Protein AF-A0A8S4RHL0-F1 (afdb_monomer)

Mean predicted aligned error: 10.81 Å

Sequence (118 aa):
MIVVFERGIQESMKAQTVVEVDYSELVGEAEMHKNNILKFLNETRVLQHYKLLFKNLLNKLLGSTRRIVSGVNTSIAAVPWQVSLREKTYPICGGSVITALWLLTAAHCLLRYEISYL

Foldseek 3Di:
DKDWADDDDDDDDDFDDFDDQDCPVVVVVCVVVVVPSVVVCPDPVNVVVVVVSVVVQVVSCVVPPDPDHRDGDDDCVRVVQWDFDDDPNHGQFIWGDPDPGTIIDDPCSPDPPPPPPD

Radius of gyration: 18.43 Å; Cα contacts (8 Å, |Δi|>4): 94; chains: 1; bounding box: 38×44×46 Å

InterPro domains:
  IPR001254 Serine proteases, trypsin domain [PF00089] (68-112)
  IPR009003 Peptidase S1, PA clan [SSF50494] (63-113)
  IPR018114 Serine proteases, trypsin family, histidine active site [PS00134] (104-109)

Nearest PDB structures (foldseek):
  2pka-assembly3_X  TM=8.246E-01  e=1.096E-01  Sus scrofa
  5xmg-assembly1_A  TM=2.412E-01  e=5.771E+00  Pseudomonas aeruginosa

Structure (mmCIF, N/CA/C/O backbone):
data_AF-A0A8S4RHL0-F1
#
_entry.id   AF-A0A8S4RHL0-F1
#
loop_
_atom_site.group_PDB
_atom_site.id
_atom_site.t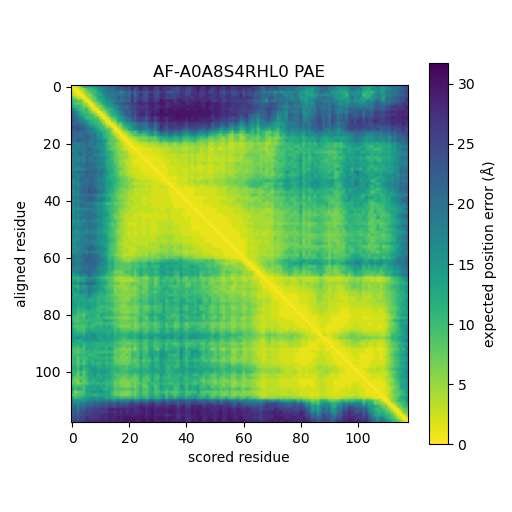ype_symbol
_atom_site.label_atom_id
_atom_site.label_alt_id
_atom_site.label_comp_id
_atom_site.label_asym_id
_atom_site.label_entity_id
_atom_site.label_seq_id
_atom_site.pdbx_PDB_ins_code
_atom_site.Cartn_x
_atom_site.Cartn_y
_atom_site.Cartn_z
_atom_site.occupancy
_atom_site.B_iso_or_equiv
_atom_site.auth_seq_id
_atom_site.auth_comp_id
_atom_site.auth_asym_id
_atom_site.auth_atom_id
_atom_site.pdbx_PDB_model_num
ATOM 1 N N . MET A 1 1 ? -10.859 12.086 -1.974 1.00 30.14 1 MET A N 1
ATOM 2 C CA . MET A 1 1 ? -11.005 12.633 -3.341 1.00 30.14 1 MET A CA 1
ATOM 3 C C . MET A 1 1 ? -10.223 11.739 -4.299 1.00 30.14 1 MET A C 1
ATOM 5 O O . MET A 1 1 ? -9.156 11.265 -3.919 1.00 30.14 1 MET A O 1
ATOM 9 N N . ILE A 1 2 ? -10.794 11.438 -5.463 1.00 34.25 2 ILE A N 1
ATOM 10 C CA . ILE A 1 2 ? -10.308 10.493 -6.484 1.00 34.25 2 ILE A CA 1
ATOM 11 C C . ILE A 1 2 ? -10.024 11.299 -7.758 1.00 34.25 2 ILE A C 1
ATOM 13 O O . ILE A 1 2 ? -10.793 12.209 -8.058 1.00 34.25 2 ILE A O 1
ATOM 17 N N . VAL A 1 3 ? -8.957 10.986 -8.497 1.00 43.22 3 VAL A N 1
ATOM 18 C CA . VAL A 1 3 ? -8.578 11.695 -9.739 1.00 43.22 3 VAL A CA 1
ATOM 19 C C . VAL A 1 3 ? -8.138 10.692 -10.811 1.00 43.22 3 VAL A C 1
ATOM 21 O O . VAL A 1 3 ? -7.727 9.579 -10.474 1.00 43.22 3 VAL A O 1
ATOM 24 N N . VAL A 1 4 ? -8.241 11.083 -12.086 1.00 37.81 4 VAL A N 1
ATOM 25 C CA . VAL A 1 4 ? -8.173 10.194 -13.250 1.00 37.81 4 VAL A CA 1
ATOM 26 C C . VAL A 1 4 ? -7.256 10.719 -14.377 1.00 37.81 4 VAL A C 1
ATOM 28 O O . VAL A 1 4 ? -7.272 11.915 -14.643 1.00 37.81 4 VAL A O 1
ATOM 31 N N . PHE A 1 5 ? -6.483 9.832 -15.038 1.00 41.34 5 PHE A N 1
ATOM 32 C CA . PHE A 1 5 ? -5.495 10.131 -16.104 1.00 41.34 5 PHE A CA 1
ATOM 33 C C . PHE A 1 5 ? -5.523 9.142 -17.293 1.00 41.34 5 PHE A C 1
ATOM 35 O O . PHE A 1 5 ? -6.072 8.049 -17.166 1.00 41.34 5 PHE A O 1
ATOM 42 N N . GLU A 1 6 ? -4.847 9.501 -18.400 1.00 33.81 6 GLU A N 1
ATOM 43 C CA . GLU A 1 6 ? -4.622 8.704 -19.631 1.00 33.81 6 GLU A CA 1
ATOM 44 C C . GLU A 1 6 ? -3.208 8.037 -19.693 1.00 33.81 6 GLU A C 1
ATOM 46 O O . GLU A 1 6 ? -2.320 8.368 -18.911 1.00 33.81 6 GLU A O 1
ATOM 51 N N . ARG A 1 7 ? -3.012 7.031 -20.573 1.00 38.75 7 ARG A N 1
ATOM 52 C CA . ARG A 1 7 ? -2.100 5.853 -20.429 1.00 38.75 7 ARG A CA 1
ATOM 53 C C . ARG A 1 7 ? -0.583 6.019 -20.719 1.00 38.75 7 ARG A C 1
ATOM 55 O O . ARG A 1 7 ? -0.189 6.761 -21.609 1.00 38.75 7 ARG A O 1
ATOM 62 N N . GLY A 1 8 ? 0.232 5.129 -20.114 1.00 34.34 8 GLY A N 1
ATOM 63 C CA . GLY A 1 8 ? 1.598 4.718 -20.532 1.00 34.34 8 GLY A CA 1
ATOM 64 C C . GLY A 1 8 ? 2.054 3.399 -19.848 1.00 34.34 8 GLY A C 1
ATOM 65 O O . GLY A 1 8 ? 1.715 3.188 -18.686 1.00 34.34 8 GLY A O 1
ATOM 66 N N . ILE A 1 9 ? 2.764 2.487 -20.544 1.00 42.69 9 ILE A N 1
ATOM 67 C CA . ILE A 1 9 ? 3.042 1.078 -20.124 1.00 42.69 9 ILE A CA 1
ATOM 68 C C . ILE A 1 9 ? 4.556 0.756 -20.096 1.00 42.69 9 ILE A C 1
ATOM 70 O O . ILE A 1 9 ? 5.212 1.051 -21.089 1.00 42.69 9 ILE A O 1
ATOM 74 N N . GLN A 1 10 ? 5.075 0.063 -19.049 1.00 39.06 10 GLN A N 1
ATOM 75 C CA . GLN A 1 10 ? 6.157 -0.965 -19.146 1.00 39.06 10 GLN A CA 1
ATOM 76 C C . GLN A 1 10 ? 6.406 -1.789 -17.840 1.00 39.06 10 GLN A C 1
ATOM 78 O O . GLN A 1 10 ? 6.341 -1.234 -16.742 1.00 39.06 10 GLN A O 1
ATOM 83 N N . GLU A 1 11 ? 6.745 -3.092 -17.966 1.00 46.88 11 GLU A N 1
ATOM 84 C CA . GLU A 1 11 ? 6.955 -4.124 -16.904 1.00 46.88 11 GLU A CA 1
ATOM 85 C C . GLU A 1 11 ? 8.419 -4.629 -16.731 1.00 46.88 11 GLU A C 1
ATOM 87 O O . GLU A 1 11 ? 9.176 -4.624 -17.697 1.00 46.88 11 GLU A O 1
ATOM 92 N N . SER A 1 12 ? 8.768 -5.183 -15.542 1.00 39.91 12 SER A N 1
ATOM 93 C CA . SER A 1 12 ? 9.563 -6.439 -15.358 1.00 39.91 12 SER A CA 1
ATOM 94 C C . SER A 1 12 ? 9.567 -6.935 -13.882 1.00 39.91 12 SER A C 1
ATOM 96 O O . SER A 1 12 ? 9.667 -6.102 -12.979 1.00 39.91 12 SER A O 1
ATOM 98 N N . MET A 1 13 ? 9.526 -8.257 -13.620 1.00 42.44 13 MET A N 1
ATOM 99 C CA . MET A 1 13 ? 9.498 -8.900 -12.277 1.00 42.44 13 MET A CA 1
ATOM 100 C C . MET A 1 13 ? 10.762 -9.727 -11.940 1.00 42.44 13 MET A C 1
ATOM 102 O O . MET A 1 13 ? 11.351 -10.351 -12.819 1.00 42.44 13 MET A O 1
ATOM 106 N N . LYS A 1 14 ? 11.117 -9.828 -10.644 1.00 44.75 14 LYS A N 1
ATOM 107 C CA . LYS A 1 14 ? 12.144 -10.741 -10.079 1.00 44.75 14 LYS A CA 1
ATOM 108 C C . LYS A 1 14 ? 11.626 -11.407 -8.790 1.00 44.75 14 LYS A C 1
ATOM 110 O O . LYS A 1 14 ? 10.901 -10.761 -8.039 1.00 44.75 14 LYS A O 1
ATOM 115 N N . ALA A 1 15 ? 11.977 -12.674 -8.537 1.00 46.50 15 ALA A N 1
ATOM 116 C CA . ALA A 1 15 ? 11.469 -13.499 -7.424 1.00 46.50 15 ALA A CA 1
ATOM 117 C C . ALA A 1 15 ? 11.879 -13.002 -6.015 1.00 46.50 15 ALA A C 1
ATOM 119 O O . ALA A 1 15 ? 13.015 -12.571 -5.821 1.00 46.50 15 ALA A O 1
ATOM 120 N N . GLN A 1 16 ? 10.967 -13.095 -5.032 1.00 58.31 16 GLN A N 1
ATOM 121 C CA . GLN A 1 16 ? 11.165 -12.665 -3.635 1.00 58.31 16 GLN A CA 1
ATOM 122 C C . GLN A 1 16 ? 10.581 -13.664 -2.613 1.00 58.31 16 GLN A C 1
ATOM 124 O O . GLN A 1 16 ? 9.537 -14.263 -2.846 1.00 58.31 16 GLN A O 1
ATOM 129 N N . THR A 1 17 ? 11.254 -13.826 -1.467 1.00 60.38 17 THR A N 1
ATOM 130 C CA . THR A 1 17 ? 10.921 -14.746 -0.353 1.00 60.38 17 THR A CA 1
ATOM 131 C C . THR A 1 17 ? 9.749 -14.264 0.510 1.00 60.38 17 THR A C 1
ATOM 133 O O . THR A 1 17 ? 9.884 -13.250 1.178 1.00 60.38 17 THR A O 1
ATOM 136 N N . VAL A 1 18 ? 8.609 -14.950 0.546 1.00 65.12 18 VAL A N 1
ATOM 137 C CA . VAL A 1 18 ? 7.398 -14.510 1.279 1.00 65.12 18 VAL A CA 1
ATOM 138 C C . VAL A 1 18 ? 7.642 -14.417 2.799 1.00 65.12 18 VAL A C 1
ATOM 140 O O . VAL A 1 18 ? 8.195 -15.332 3.400 1.00 65.12 18 VAL A O 1
ATOM 143 N N . VAL A 1 19 ? 7.242 -13.298 3.418 1.00 72.19 19 VAL A N 1
ATOM 144 C CA . VAL A 1 19 ? 7.245 -13.104 4.881 1.00 72.19 19 VAL A CA 1
ATOM 145 C C . VAL A 1 19 ? 5.797 -13.086 5.343 1.00 72.19 19 VAL A C 1
ATOM 147 O O . VAL A 1 19 ? 5.118 -12.086 5.134 1.00 72.19 19 VAL A O 1
ATOM 150 N N . GLU A 1 20 ? 5.342 -14.181 5.946 1.00 75.44 20 GLU A N 1
ATOM 151 C CA . GLU A 1 20 ? 3.936 -14.366 6.309 1.00 75.44 20 GLU A CA 1
ATOM 152 C C . GLU A 1 20 ? 3.671 -14.074 7.793 1.00 75.44 20 GLU A C 1
ATOM 154 O O . GLU A 1 20 ? 4.474 -14.397 8.688 1.00 75.44 20 GLU A O 1
ATOM 159 N N . VAL A 1 21 ? 2.535 -13.425 8.038 1.00 79.69 21 VAL A N 1
ATOM 160 C CA . VAL A 1 21 ? 1.940 -13.187 9.354 1.00 79.69 21 VAL A CA 1
ATOM 161 C C . VAL A 1 21 ? 0.478 -13.588 9.249 1.00 79.69 21 VAL A C 1
ATOM 163 O O . VAL A 1 21 ? -0.220 -13.126 8.351 1.00 79.69 21 VAL A O 1
ATOM 166 N N . ASP A 1 22 ? 0.038 -14.456 10.154 1.00 83.75 22 ASP A N 1
ATOM 167 C CA . ASP A 1 22 ? -1.339 -14.927 10.183 1.00 83.75 22 ASP A CA 1
ATOM 168 C C . ASP A 1 22 ? -2.237 -13.881 10.858 1.00 83.75 22 ASP A C 1
ATOM 170 O O . ASP A 1 22 ? -2.056 -13.551 12.030 1.00 83.75 22 ASP A O 1
ATOM 174 N N . TYR A 1 23 ? -3.176 -13.335 10.086 1.00 85.69 23 TYR A N 1
ATOM 175 C CA . TYR A 1 23 ? -4.200 -12.395 10.550 1.00 85.69 23 TYR A CA 1
ATOM 176 C C . TYR A 1 23 ? -5.599 -13.030 10.583 1.00 85.69 23 TYR A C 1
ATOM 178 O O . TYR A 1 23 ? -6.571 -12.320 10.836 1.00 85.69 23 TYR A O 1
ATOM 186 N N . SER A 1 24 ? -5.731 -14.330 10.302 1.00 87.44 24 SER A N 1
ATOM 187 C CA . SER A 1 24 ? -7.024 -14.998 10.095 1.00 87.44 24 SER A CA 1
ATOM 188 C C . SER A 1 24 ? -7.978 -14.844 11.283 1.00 87.44 24 SER A C 1
ATOM 190 O O . SER A 1 24 ? -9.148 -14.518 11.084 1.00 87.44 24 SER A O 1
ATOM 192 N N . GLU A 1 25 ? -7.471 -14.979 12.509 1.00 88.50 25 GLU A N 1
ATOM 193 C CA . GLU A 1 25 ? -8.238 -14.785 13.745 1.00 88.50 25 GLU A CA 1
ATOM 194 C C . GLU A 1 25 ? -8.784 -13.351 13.860 1.00 88.50 25 GLU A C 1
ATOM 196 O O . GLU A 1 25 ? -9.990 -13.151 14.004 1.00 88.50 25 GLU A O 1
ATOM 201 N N . LEU A 1 26 ? -7.921 -12.338 13.708 1.00 85.19 26 LEU A N 1
ATOM 202 C CA . LEU A 1 26 ? -8.326 -10.928 13.776 1.00 85.19 26 LEU A CA 1
ATOM 203 C C . LEU A 1 26 ? -9.305 -10.541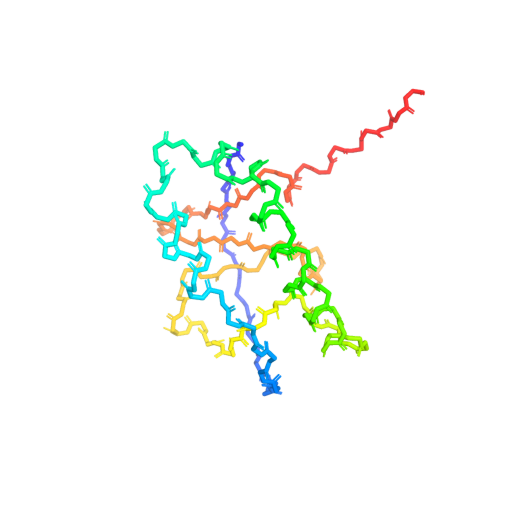 12.668 1.00 85.19 26 LEU A C 1
ATOM 205 O O . LEU A 1 26 ? -10.214 -9.751 12.912 1.00 85.19 26 LEU A O 1
ATOM 209 N N . VAL A 1 27 ? -9.121 -11.071 11.457 1.00 88.19 27 VAL A N 1
ATOM 210 C CA . VAL A 1 27 ? -10.037 -10.835 10.335 1.00 88.19 27 VAL A CA 1
ATOM 211 C C . VAL A 1 27 ? -11.405 -11.441 10.642 1.00 88.19 27 VAL A C 1
ATOM 213 O O . VAL A 1 27 ? -12.414 -10.756 10.488 1.00 88.19 27 VAL A O 1
ATOM 216 N N . GLY A 1 28 ? -11.448 -12.678 11.146 1.00 91.62 28 GLY A N 1
ATOM 217 C CA . GLY A 1 28 ? -12.695 -13.325 11.557 1.00 91.62 28 GLY A CA 1
ATOM 218 C C . GLY A 1 28 ? -13.442 -12.528 12.630 1.00 91.62 28 GLY A C 1
ATOM 219 O O . GLY A 1 28 ? -14.648 -12.309 12.520 1.00 91.62 28 GLY A O 1
ATOM 220 N N . GLU A 1 29 ? -12.729 -12.024 13.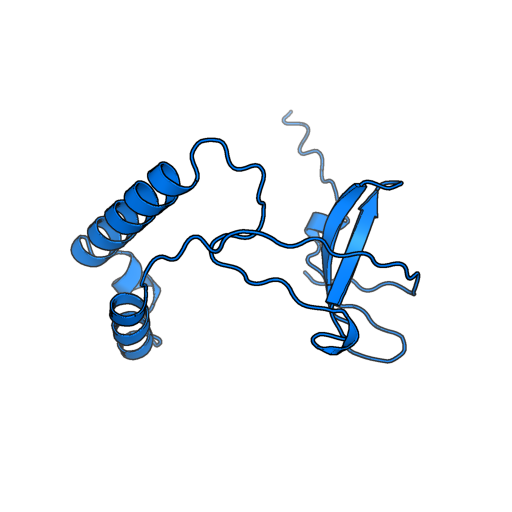636 1.00 91.06 29 GLU A N 1
ATOM 221 C CA . GLU A 1 29 ? -13.322 -11.188 14.682 1.00 91.06 29 GLU A CA 1
ATOM 222 C C . GLU A 1 29 ? -13.780 -9.812 14.183 1.00 91.06 29 GLU A C 1
ATOM 224 O O . GLU A 1 29 ? -14.853 -9.343 14.576 1.00 91.06 29 GLU A O 1
ATOM 229 N N . ALA A 1 30 ? -13.000 -9.169 13.311 1.00 91.31 30 ALA A N 1
ATOM 230 C CA . ALA A 1 30 ? -13.337 -7.872 12.733 1.00 91.31 30 ALA A CA 1
ATOM 231 C C . ALA A 1 30 ? -14.622 -7.947 11.898 1.00 91.31 30 ALA A C 1
ATOM 233 O O . ALA A 1 30 ? -15.471 -7.058 11.994 1.00 91.31 30 ALA A O 1
ATOM 234 N N . GLU A 1 31 ? -14.805 -9.028 11.136 1.00 93.81 31 GLU A N 1
ATOM 235 C CA . GLU A 1 31 ? -16.015 -9.264 10.341 1.00 93.81 31 GLU A CA 1
ATOM 236 C C . GLU A 1 31 ? -17.269 -9.392 11.213 1.00 93.81 31 GLU A C 1
ATOM 238 O O . GLU A 1 31 ? -18.316 -8.820 10.891 1.00 93.81 31 GLU A O 1
ATOM 243 N N . MET A 1 32 ? -17.161 -10.048 12.374 1.00 92.44 32 MET A N 1
ATOM 244 C CA . MET A 1 32 ? -18.256 -10.101 13.353 1.00 92.44 32 MET A CA 1
ATOM 245 C C . MET A 1 32 ? -18.625 -8.713 13.906 1.00 92.44 32 MET A C 1
ATOM 247 O O . MET A 1 32 ? -19.759 -8.505 14.339 1.00 92.44 32 MET A O 1
ATOM 251 N N . HIS A 1 33 ? -17.707 -7.742 13.845 1.00 93.06 33 HIS A N 1
ATOM 252 C CA . HIS A 1 33 ? -17.881 -6.382 14.362 1.00 93.06 33 HIS A CA 1
ATOM 253 C C . HIS A 1 33 ? -17.987 -5.302 13.274 1.00 93.06 33 HIS A C 1
ATOM 255 O O . HIS A 1 33 ? -17.922 -4.111 13.589 1.00 93.06 33 HIS A O 1
ATOM 261 N N . LYS A 1 34 ? -18.219 -5.666 12.006 1.00 92.25 34 LYS A N 1
ATOM 262 C CA . LYS A 1 34 ? -18.219 -4.722 10.868 1.00 92.25 34 LYS A CA 1
ATOM 263 C C . LYS A 1 34 ? -19.157 -3.517 11.021 1.00 92.25 34 LYS A C 1
ATOM 265 O O . LYS A 1 34 ? -18.853 -2.432 10.535 1.00 92.25 34 LYS A O 1
ATOM 270 N N . ASN A 1 35 ? -20.266 -3.679 11.747 1.00 94.25 35 ASN A N 1
ATOM 271 C CA . ASN A 1 35 ? -21.237 -2.607 11.997 1.00 94.25 35 ASN A CA 1
ATOM 272 C C . ASN A 1 35 ? -20.720 -1.535 12.975 1.00 94.25 35 ASN A C 1
ATOM 274 O O . ASN A 1 35 ? -21.269 -0.438 13.029 1.00 94.25 35 ASN A O 1
ATOM 278 N N . ASN A 1 36 ? -19.685 -1.838 13.763 1.00 94.25 36 ASN A N 1
ATOM 279 C CA . ASN A 1 36 ? -19.012 -0.881 14.636 1.00 94.25 36 ASN A CA 1
ATOM 280 C C . ASN A 1 36 ? -17.521 -1.222 14.756 1.00 94.25 36 ASN A C 1
ATOM 282 O O . ASN A 1 36 ? -17.002 -1.521 15.835 1.00 94.25 36 ASN A O 1
ATOM 286 N N . ILE A 1 37 ? -16.835 -1.163 13.616 1.00 93.56 37 ILE A N 1
ATOM 287 C CA . ILE A 1 37 ? -15.413 -1.496 13.527 1.00 93.56 37 ILE A CA 1
ATOM 288 C C . ILE A 1 37 ? -14.554 -0.612 14.441 1.00 93.56 37 ILE A C 1
ATOM 290 O O . ILE A 1 37 ? -13.566 -1.075 14.995 1.00 93.56 37 ILE A O 1
ATOM 294 N N . LEU A 1 38 ? -14.954 0.644 14.667 1.00 93.44 38 LEU A N 1
ATOM 295 C CA . LEU A 1 38 ? -14.225 1.565 15.541 1.00 93.44 38 LEU A CA 1
ATOM 296 C C . LEU A 1 38 ? -14.236 1.106 17.001 1.00 93.44 38 LEU A C 1
ATOM 298 O O . LEU A 1 38 ? -13.207 1.194 17.666 1.00 93.44 38 LEU A O 1
ATOM 302 N N . LYS A 1 39 ? -15.366 0.582 17.498 1.00 94.06 39 LYS A N 1
ATOM 303 C CA . LYS A 1 39 ? -15.437 0.012 18.849 1.00 94.06 39 LYS A CA 1
ATOM 304 C C . LYS A 1 39 ? -14.503 -1.187 18.979 1.00 94.06 39 LYS A C 1
ATOM 306 O O . LYS A 1 39 ? -13.720 -1.221 19.919 1.00 94.06 39 LYS A O 1
ATOM 311 N N . PHE A 1 40 ? -14.562 -2.111 18.021 1.00 92.56 40 PHE A N 1
ATOM 312 C CA . PHE A 1 40 ? -13.707 -3.299 17.986 1.00 92.56 40 PHE A CA 1
ATOM 313 C C . PHE A 1 40 ? -12.217 -2.935 17.951 1.00 92.56 40 PHE A C 1
ATOM 315 O O . PHE A 1 40 ? -11.440 -3.400 18.779 1.00 92.56 40 PHE A O 1
ATOM 322 N N . LEU A 1 41 ? -11.818 -2.032 17.052 1.00 91.56 41 LEU A N 1
ATOM 323 C CA . LEU A 1 41 ? -10.425 -1.592 16.927 1.00 91.56 41 LEU A CA 1
ATOM 324 C C . LEU A 1 41 ? -9.913 -0.846 18.164 1.00 91.56 41 LEU A C 1
ATOM 326 O O . LEU A 1 41 ? -8.703 -0.778 18.364 1.00 91.56 41 LEU A O 1
ATOM 330 N N . ASN A 1 42 ? -10.805 -0.295 18.988 1.00 95.44 42 ASN A N 1
ATOM 331 C CA . ASN A 1 42 ? -10.446 0.391 20.225 1.00 95.44 42 ASN A CA 1
ATOM 332 C C . ASN A 1 42 ? -10.426 -0.539 21.454 1.00 95.44 42 ASN A C 1
ATOM 334 O O . ASN A 1 42 ? -1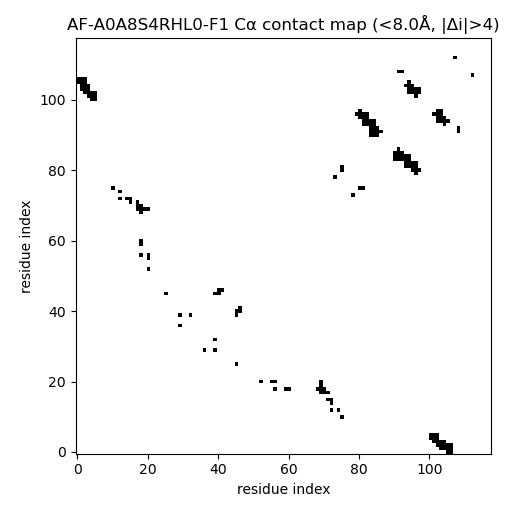0.092 -0.098 22.554 1.00 95.44 42 ASN A O 1
ATOM 338 N N . GLU A 1 43 ? -10.771 -1.822 21.307 1.00 95.00 43 GLU A N 1
ATOM 339 C CA . GLU A 1 43 ? -10.644 -2.790 22.395 1.00 95.00 43 GLU A CA 1
ATOM 340 C C . GLU A 1 43 ? -9.171 -3.022 22.738 1.00 95.00 43 GLU A C 1
ATOM 342 O O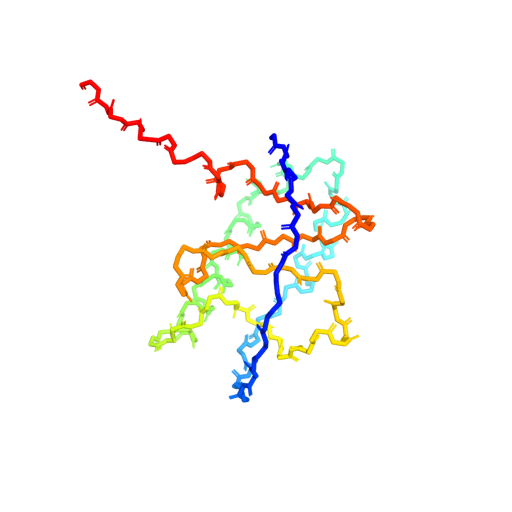 . GLU A 1 43 ? -8.342 -3.318 21.874 1.00 95.00 43 GLU A O 1
ATOM 347 N N . THR A 1 44 ? -8.833 -2.968 24.029 1.00 97.31 44 THR A N 1
ATOM 348 C CA . THR A 1 44 ? -7.456 -3.169 24.504 1.00 97.31 44 THR A CA 1
ATOM 349 C C . THR A 1 44 ? -6.863 -4.490 24.016 1.00 97.31 44 THR A C 1
ATOM 351 O O . THR A 1 44 ? -5.700 -4.524 23.617 1.00 97.31 44 THR A O 1
ATOM 354 N N . ARG A 1 45 ? -7.665 -5.564 24.005 1.00 94.31 45 ARG A N 1
ATOM 355 C CA . ARG A 1 45 ? -7.255 -6.889 23.519 1.00 94.31 45 ARG A CA 1
ATOM 356 C C . ARG A 1 45 ? -6.862 -6.845 22.041 1.00 94.31 45 ARG A C 1
ATOM 358 O O . ARG A 1 45 ? -5.786 -7.317 21.687 1.00 94.31 45 ARG A O 1
ATOM 365 N N . VAL A 1 46 ? -7.692 -6.223 21.203 1.00 93.44 46 VAL A N 1
ATOM 366 C CA . VAL A 1 46 ? -7.462 -6.087 19.756 1.00 93.44 46 VAL A CA 1
ATOM 367 C C . VAL A 1 46 ? -6.229 -5.225 19.491 1.00 93.44 46 VAL A C 1
ATOM 369 O O . VAL A 1 46 ? -5.344 -5.623 18.734 1.00 93.44 46 VAL A O 1
ATOM 372 N N . LEU A 1 47 ? -6.095 -4.094 20.189 1.00 92.62 47 LEU A N 1
ATOM 373 C CA . LEU A 1 47 ? -4.917 -3.228 20.094 1.00 92.62 47 LEU A CA 1
ATOM 374 C C . LEU A 1 47 ? -3.627 -3.946 20.510 1.00 92.62 47 LEU A C 1
ATOM 376 O O . LEU A 1 47 ? -2.587 -3.766 19.875 1.00 92.62 47 LEU A O 1
ATOM 380 N N . GLN A 1 48 ? -3.663 -4.747 21.577 1.00 95.12 48 GLN A N 1
ATOM 381 C CA . GLN A 1 48 ? -2.510 -5.533 22.026 1.00 95.12 48 GLN A CA 1
ATOM 382 C C . GLN A 1 48 ? -2.143 -6.627 21.021 1.00 95.12 48 GLN A C 1
ATOM 384 O O . GLN A 1 48 ? -0.963 -6.766 20.694 1.00 95.12 48 GLN A O 1
ATOM 389 N N . HIS A 1 49 ? -3.133 -7.346 20.492 1.00 93.25 49 HIS A N 1
ATOM 390 C CA . HIS A 1 49 ? -2.923 -8.371 19.474 1.00 93.25 49 HIS A CA 1
ATOM 391 C C . HIS A 1 49 ? -2.304 -7.753 18.210 1.00 93.25 49 HIS A C 1
ATOM 393 O O . HIS A 1 49 ? -1.256 -8.201 17.742 1.00 93.25 49 HIS A O 1
ATOM 399 N N . TYR A 1 50 ? -2.868 -6.650 17.713 1.00 90.75 50 TYR A N 1
ATOM 400 C CA . TYR A 1 50 ? -2.333 -5.937 16.553 1.00 90.75 50 TYR A CA 1
ATOM 401 C C . TYR A 1 50 ? -0.890 -5.461 16.782 1.00 90.75 50 TYR A C 1
ATOM 403 O O . TYR A 1 50 ? -0.032 -5.628 15.915 1.00 90.75 50 TYR A O 1
ATOM 411 N N . LYS A 1 51 ? -0.577 -4.934 17.977 1.00 93.56 51 LYS A N 1
ATOM 412 C CA . LYS A 1 51 ? 0.796 -4.553 18.358 1.00 93.56 51 LYS A CA 1
ATOM 413 C C . LYS A 1 51 ? 1.757 -5.742 18.352 1.00 93.56 51 LYS A C 1
ATOM 415 O O . LYS A 1 51 ? 2.904 -5.573 17.939 1.00 93.56 51 LYS A O 1
ATOM 420 N N . LEU A 1 52 ? 1.329 -6.917 18.812 1.00 92.44 52 LEU A N 1
ATOM 421 C CA . LEU A 1 52 ? 2.150 -8.129 18.800 1.00 92.44 52 LEU A CA 1
ATOM 422 C C . LEU A 1 52 ? 2.447 -8.580 17.366 1.00 92.44 52 LEU A C 1
ATOM 424 O O . LEU A 1 52 ? 3.613 -8.778 17.023 1.00 92.44 52 LEU A O 1
ATOM 428 N N . LEU A 1 53 ? 1.420 -8.674 16.519 1.00 89.31 53 LEU A N 1
ATOM 429 C CA . LEU A 1 53 ? 1.591 -9.042 15.111 1.00 89.31 53 LEU A CA 1
ATOM 430 C C . LEU A 1 53 ? 2.481 -8.041 14.379 1.00 89.31 53 LEU A C 1
ATOM 432 O O . LEU A 1 53 ? 3.385 -8.449 13.657 1.00 89.31 53 LEU A O 1
ATOM 436 N N . PHE A 1 54 ? 2.296 -6.741 14.624 1.00 88.56 54 PHE A N 1
ATOM 437 C CA . PHE A 1 54 ? 3.147 -5.704 14.049 1.00 88.56 54 PHE A CA 1
ATOM 438 C C . PHE A 1 54 ? 4.607 -5.827 14.502 1.00 88.56 54 PHE A C 1
ATOM 440 O O . PHE A 1 54 ? 5.507 -5.711 13.676 1.00 88.56 54 PHE A O 1
ATOM 447 N N . LYS A 1 55 ? 4.875 -6.110 15.784 1.00 90.94 55 LYS A N 1
ATOM 448 C CA . LYS A 1 55 ? 6.245 -6.354 16.274 1.00 90.94 55 LYS A CA 1
ATOM 449 C C . LYS A 1 55 ? 6.874 -7.588 15.631 1.00 90.94 55 LYS A C 1
ATOM 451 O O . LYS A 1 55 ? 8.015 -7.520 15.180 1.00 90.94 55 LYS A O 1
ATOM 456 N N . ASN A 1 56 ? 6.136 -8.694 15.561 1.00 88.19 56 ASN A N 1
ATOM 457 C CA . ASN A 1 56 ? 6.600 -9.925 14.919 1.00 88.19 56 ASN A CA 1
ATOM 458 C C . ASN A 1 56 ? 6.911 -9.689 13.443 1.00 88.19 56 ASN A C 1
ATOM 460 O O . ASN A 1 56 ? 7.953 -10.113 12.947 1.00 88.19 56 ASN A O 1
ATOM 464 N N . LEU A 1 57 ? 6.024 -8.968 12.761 1.00 85.38 57 LEU A N 1
ATOM 465 C CA . LEU A 1 57 ? 6.211 -8.571 11.381 1.00 85.38 57 LEU A CA 1
ATOM 466 C C . LEU A 1 57 ? 7.460 -7.706 11.216 1.00 85.38 57 LEU A C 1
ATOM 468 O O . LEU A 1 57 ? 8.299 -8.001 10.371 1.00 85.38 57 LEU A O 1
ATOM 472 N N . LEU A 1 58 ? 7.598 -6.664 12.036 1.00 86.19 58 LEU A N 1
ATOM 473 C CA . LEU A 1 58 ? 8.718 -5.736 11.970 1.00 86.19 58 LEU A CA 1
ATOM 474 C C . LEU A 1 58 ? 10.043 -6.473 12.156 1.00 86.19 58 LEU A C 1
ATOM 476 O O . LEU A 1 58 ? 10.939 -6.289 11.343 1.00 86.19 58 LEU A O 1
ATOM 480 N N . ASN A 1 59 ? 10.127 -7.373 13.140 1.00 87.44 59 ASN A N 1
ATOM 481 C CA . ASN A 1 59 ? 11.303 -8.212 13.374 1.00 87.44 59 ASN A CA 1
ATOM 482 C C . ASN A 1 59 ? 11.662 -9.074 12.155 1.00 87.44 59 ASN A C 1
ATOM 484 O O . ASN A 1 59 ? 12.838 -9.192 11.821 1.00 87.44 59 ASN A O 1
ATOM 488 N N . LYS A 1 60 ? 10.667 -9.641 11.459 1.00 83.12 60 LYS A N 1
ATOM 489 C CA . LYS A 1 60 ? 10.888 -10.414 10.223 1.00 83.12 60 LYS A CA 1
ATOM 490 C C . LYS A 1 60 ? 11.275 -9.540 9.024 1.00 83.12 60 LYS A C 1
ATOM 492 O O . LYS A 1 60 ? 11.873 -10.040 8.076 1.00 83.12 60 LYS A O 1
ATOM 497 N N . LEU A 1 61 ? 10.908 -8.259 9.036 1.00 80.12 61 LEU A N 1
ATOM 498 C CA . LEU A 1 61 ? 11.188 -7.305 7.961 1.00 80.12 61 LEU A CA 1
ATOM 499 C C . LEU A 1 61 ? 12.459 -6.477 8.189 1.00 80.12 61 LEU A C 1
ATOM 501 O O . LEU A 1 61 ? 12.819 -5.709 7.296 1.00 80.12 61 LEU A O 1
ATOM 505 N N . LEU A 1 62 ? 13.144 -6.602 9.331 1.00 82.12 62 LEU A N 1
ATOM 506 C CA . LEU A 1 62 ? 14.391 -5.877 9.596 1.00 82.12 62 LEU A CA 1
ATOM 507 C C . LEU A 1 62 ? 15.399 -6.126 8.457 1.00 82.12 62 LEU A C 1
ATOM 509 O O . LEU A 1 62 ? 15.781 -7.260 8.182 1.00 82.12 62 LEU A O 1
ATOM 513 N N . GLY A 1 63 ? 15.799 -5.052 7.766 1.00 72.44 63 GLY A N 1
ATOM 514 C CA . GLY A 1 63 ? 16.703 -5.104 6.607 1.00 72.44 63 GLY A CA 1
ATOM 515 C C . GLY A 1 63 ? 16.031 -5.332 5.243 1.00 72.44 63 GLY A C 1
ATOM 516 O O . GLY A 1 63 ? 16.714 -5.346 4.220 1.00 72.44 63 GLY A O 1
ATOM 517 N N . SER A 1 64 ? 14.705 -5.474 5.187 1.00 75.38 64 SER A N 1
ATOM 518 C CA . SER A 1 64 ? 13.946 -5.592 3.939 1.00 75.38 64 SER A CA 1
ATOM 519 C C . SER A 1 64 ? 13.670 -4.221 3.317 1.00 75.38 64 SER A C 1
ATOM 521 O O . SER A 1 64 ? 13.121 -3.332 3.959 1.00 75.38 64 SER A O 1
ATOM 523 N N . THR A 1 65 ? 13.964 -4.062 2.025 1.00 71.00 65 THR A N 1
ATOM 524 C CA . THR A 1 65 ? 13.577 -2.880 1.226 1.00 71.00 65 THR A CA 1
ATOM 525 C C . THR A 1 65 ? 12.192 -3.023 0.579 1.00 71.00 65 THR A C 1
ATOM 527 O O . THR A 1 65 ? 11.820 -2.250 -0.310 1.00 71.00 65 THR A O 1
ATOM 530 N N . ARG A 1 66 ? 11.410 -4.036 0.980 1.00 67.81 66 ARG A N 1
ATOM 531 C CA . ARG A 1 66 ? 10.089 -4.299 0.399 1.00 67.81 66 ARG A CA 1
ATOM 532 C C . ARG A 1 66 ? 9.055 -3.295 0.868 1.00 67.81 66 ARG A C 1
ATOM 534 O O . ARG A 1 66 ? 8.888 -3.068 2.058 1.00 67.81 66 ARG A O 1
ATOM 541 N N . ARG A 1 67 ? 8.291 -2.784 -0.097 1.00 72.94 67 ARG A N 1
ATOM 542 C CA . ARG A 1 67 ? 7.140 -1.909 0.153 1.00 72.94 67 ARG A CA 1
ATOM 543 C C . ARG A 1 67 ? 5.837 -2.673 0.388 1.00 72.94 67 ARG A C 1
ATOM 545 O O . ARG A 1 67 ? 4.949 -2.143 1.038 1.00 72.94 67 ARG A O 1
ATOM 552 N N . ILE A 1 68 ? 5.727 -3.898 -0.136 1.00 78.19 68 ILE A N 1
ATOM 553 C CA . ILE A 1 68 ? 4.552 -4.759 0.038 1.00 78.19 68 ILE A CA 1
ATOM 554 C C . ILE A 1 68 ? 4.904 -5.871 1.023 1.00 78.19 68 ILE A C 1
ATOM 556 O O . ILE A 1 68 ? 5.831 -6.652 0.795 1.00 78.19 68 ILE A O 1
ATOM 560 N N . VAL A 1 69 ? 4.170 -5.918 2.128 1.00 77.56 69 VAL A N 1
ATOM 561 C CA . VAL A 1 69 ? 4.363 -6.887 3.204 1.00 77.56 69 VAL A CA 1
ATOM 562 C C . VAL A 1 69 ? 3.500 -8.116 2.956 1.00 77.56 69 VAL A C 1
ATOM 564 O O . VAL A 1 69 ? 2.336 -7.973 2.601 1.00 77.56 69 VAL A O 1
ATOM 567 N N . SER A 1 70 ? 4.067 -9.315 3.139 1.00 74.19 70 SER A N 1
ATOM 568 C CA . SER A 1 70 ? 3.376 -10.600 2.928 1.00 74.19 70 SER A CA 1
ATOM 569 C C . SER A 1 70 ? 2.761 -10.784 1.532 1.00 74.19 70 SER A C 1
ATOM 571 O O . SER A 1 70 ? 1.947 -11.676 1.318 1.00 74.19 70 SER A O 1
ATOM 573 N N . GLY A 1 71 ? 3.154 -9.945 0.570 1.00 75.00 71 GLY A N 1
ATOM 574 C CA . GLY A 1 71 ? 2.705 -10.046 -0.809 1.00 75.00 71 GLY A CA 1
ATOM 575 C C . GLY A 1 71 ? 3.425 -11.158 -1.561 1.00 75.00 71 GLY A C 1
ATOM 576 O O . GLY A 1 71 ? 4.557 -11.528 -1.235 1.00 75.00 71 GLY A O 1
ATOM 577 N N . VAL A 1 72 ? 2.774 -11.633 -2.617 1.00 77.50 72 VAL A N 1
ATOM 578 C CA . VAL A 1 72 ? 3.373 -12.512 -3.621 1.00 77.50 72 VAL A CA 1
ATOM 579 C C . VAL A 1 72 ? 3.591 -11.743 -4.914 1.00 77.50 72 VAL A C 1
ATOM 581 O O . VAL A 1 72 ? 2.910 -10.759 -5.208 1.00 77.50 72 VAL A O 1
ATOM 584 N N . ASN A 1 73 ? 4.560 -12.196 -5.698 1.00 79.44 73 ASN A N 1
ATOM 585 C CA . ASN A 1 73 ? 4.785 -11.647 -7.023 1.00 79.44 73 ASN A CA 1
ATOM 586 C C . ASN A 1 73 ? 3.576 -11.914 -7.928 1.00 79.44 73 ASN A C 1
ATOM 588 O O . ASN A 1 73 ? 3.096 -13.040 -8.006 1.00 79.44 73 ASN A O 1
ATOM 592 N N . THR A 1 74 ? 3.144 -10.886 -8.657 1.00 80.06 74 THR A N 1
ATOM 593 C CA . THR A 1 74 ? 2.076 -10.971 -9.659 1.00 80.06 74 THR A CA 1
ATOM 594 C C . THR A 1 74 ? 2.519 -10.328 -10.965 1.00 80.06 74 THR A C 1
ATOM 596 O O . THR A 1 74 ? 3.317 -9.393 -10.937 1.00 80.06 74 THR A O 1
ATOM 599 N N . SER A 1 75 ? 1.992 -10.811 -12.089 1.00 83.44 75 SER A N 1
ATOM 600 C CA . SER A 1 75 ? 2.183 -10.215 -13.416 1.00 83.44 75 SER A CA 1
ATOM 601 C C . SER A 1 75 ? 1.045 -9.259 -13.771 1.00 83.44 75 SER A C 1
ATOM 603 O O . SER A 1 75 ? -0.047 -9.354 -13.195 1.00 83.44 75 SER A O 1
ATOM 605 N N . ILE A 1 76 ? 1.254 -8.375 -14.755 1.0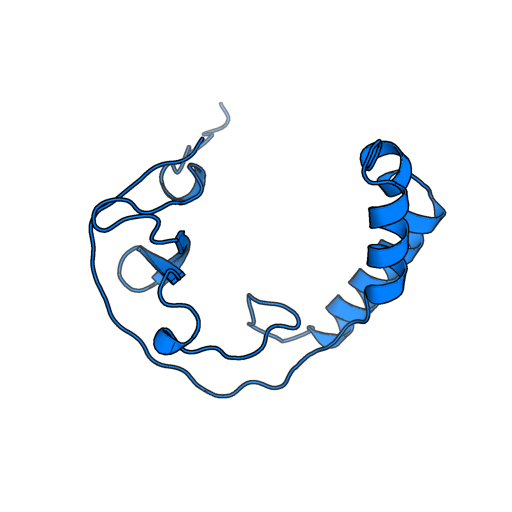0 80.75 76 ILE A N 1
ATOM 606 C CA . ILE A 1 76 ? 0.167 -7.532 -15.275 1.00 80.75 76 ILE A CA 1
ATOM 607 C C . ILE A 1 76 ? -0.941 -8.371 -15.916 1.00 80.75 76 ILE A C 1
ATOM 609 O O . ILE A 1 76 ? -2.097 -7.980 -15.874 1.00 80.75 76 ILE A O 1
ATOM 613 N N . ALA A 1 77 ? -0.625 -9.557 -16.447 1.00 87.06 77 ALA A N 1
ATOM 614 C CA . ALA A 1 77 ? -1.634 -10.458 -17.001 1.00 87.06 77 ALA A CA 1
ATOM 615 C C . ALA A 1 77 ? -2.629 -10.949 -15.932 1.00 87.06 77 ALA A C 1
ATOM 617 O O . ALA A 1 77 ? -3.806 -11.130 -16.231 1.00 87.06 77 ALA A O 1
ATOM 618 N N . ALA A 1 78 ? -2.170 -11.137 -14.690 1.00 85.06 78 ALA A N 1
ATOM 619 C CA . ALA A 1 78 ? -3.019 -11.561 -13.579 1.00 85.06 78 ALA A CA 1
ATOM 620 C C . ALA A 1 78 ? -3.811 -10.401 -12.948 1.00 85.06 78 ALA A C 1
ATOM 622 O O . ALA A 1 78 ? -4.902 -10.619 -12.428 1.00 85.06 78 ALA A O 1
ATOM 623 N N . VAL A 1 79 ? -3.280 -9.172 -12.993 1.00 88.00 79 VAL A N 1
ATOM 624 C CA . VAL A 1 79 ? -3.916 -7.971 -12.417 1.00 88.00 79 VAL A CA 1
ATOM 625 C C . VAL A 1 79 ? -3.898 -6.828 -13.445 1.00 88.00 79 VAL A C 1
ATOM 627 O O . VAL A 1 79 ? -3.198 -5.831 -13.255 1.00 88.00 79 VAL A O 1
ATOM 630 N N . PRO A 1 80 ? -4.652 -6.947 -14.554 1.00 87.88 80 PRO A N 1
ATOM 631 C CA . PRO A 1 80 ? -4.519 -6.062 -15.719 1.00 87.88 80 PRO A CA 1
ATOM 632 C C . PRO A 1 80 ? -4.949 -4.620 -15.463 1.00 87.88 80 PRO A C 1
ATOM 634 O O . PRO A 1 80 ? -4.595 -3.720 -16.222 1.00 87.88 80 PRO A O 1
ATOM 637 N N . TRP A 1 81 ? -5.699 -4.379 -14.389 1.00 92.56 81 TRP A N 1
ATOM 638 C CA . TRP A 1 81 ? -6.057 -3.032 -13.969 1.00 92.56 81 TRP A CA 1
ATOM 639 C C . TRP A 1 81 ? -4.940 -2.325 -13.196 1.00 92.56 81 TRP A C 1
ATOM 641 O O . TRP A 1 81 ? -5.045 -1.120 -13.020 1.00 92.56 81 TRP A O 1
ATOM 651 N N . GLN A 1 82 ? -3.886 -2.996 -12.726 1.00 93.12 82 GLN A N 1
ATOM 652 C CA . GLN A 1 82 ? -2.862 -2.357 -11.893 1.00 93.12 82 GLN A CA 1
ATOM 653 C C . GLN A 1 82 ? -2.069 -1.289 -12.662 1.00 93.12 82 G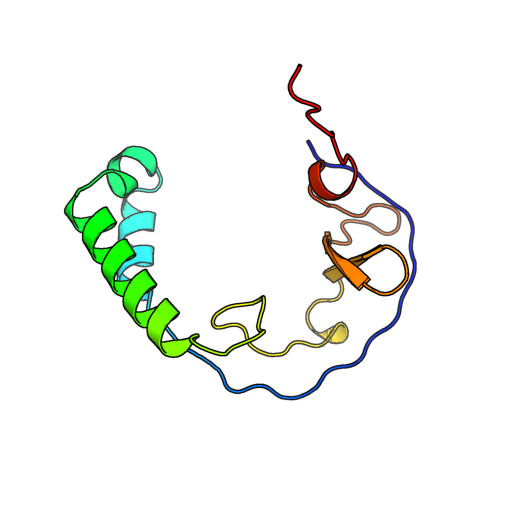LN A C 1
ATOM 655 O O . GLN A 1 82 ? -1.526 -1.547 -13.733 1.00 93.12 82 GLN A O 1
ATOM 660 N N . VAL A 1 83 ? -1.922 -0.099 -12.070 1.00 90.56 83 VAL A N 1
ATOM 661 C CA . VAL A 1 83 ? -1.122 1.002 -12.635 1.00 90.56 83 VAL A CA 1
ATOM 662 C C . VAL A 1 83 ? -0.049 1.468 -11.656 1.00 90.56 83 VAL A C 1
ATOM 664 O O . VAL A 1 83 ? -0.285 1.571 -10.452 1.00 90.56 83 VAL A O 1
ATOM 667 N N . SER A 1 84 ? 1.133 1.792 -12.186 1.00 88.38 84 SER A N 1
ATOM 668 C CA . SER A 1 84 ? 2.203 2.473 -11.455 1.00 88.38 84 SER A CA 1
ATOM 669 C C . SER A 1 84 ? 2.232 3.951 -11.834 1.00 88.38 84 SER A C 1
ATOM 671 O O . SER A 1 84 ? 2.560 4.297 -12.967 1.00 88.38 84 SER A O 1
ATOM 673 N N . LEU A 1 85 ? 1.930 4.823 -10.873 1.00 88.94 85 LEU A N 1
ATOM 674 C CA . LEU A 1 85 ? 2.157 6.258 -11.009 1.00 88.94 85 LEU A CA 1
ATOM 675 C C . LEU A 1 85 ? 3.620 6.553 -10.696 1.00 88.94 85 LEU A C 1
ATOM 677 O O . LEU A 1 85 ? 4.143 6.117 -9.663 1.00 88.94 85 LEU A O 1
ATOM 681 N N . ARG A 1 86 ? 4.288 7.270 -11.599 1.00 85.56 86 ARG A N 1
ATOM 682 C CA . ARG A 1 86 ? 5.733 7.488 -11.558 1.00 85.56 86 ARG A CA 1
ATOM 683 C C . ARG A 1 86 ? 6.082 8.964 -11.650 1.00 85.56 86 ARG A C 1
ATOM 685 O O . ARG A 1 86 ? 5.502 9.694 -12.444 1.00 85.56 86 ARG A O 1
ATOM 692 N N . GLU A 1 87 ? 7.087 9.365 -10.884 1.00 82.81 87 GLU A N 1
ATOM 693 C CA . GLU A 1 87 ? 7.798 10.625 -11.068 1.00 82.81 87 GLU A CA 1
ATOM 694 C C . GLU A 1 87 ? 9.132 10.308 -11.747 1.00 82.81 87 GLU A C 1
ATOM 696 O O . GLU A 1 87 ? 9.964 9.576 -11.202 1.00 82.81 87 GLU A O 1
ATOM 701 N N . LYS A 1 88 ? 9.318 10.797 -12.979 1.00 83.31 88 LYS A N 1
ATOM 702 C CA . LYS A 1 88 ? 10.383 10.328 -13.883 1.00 83.31 88 LYS A CA 1
ATOM 703 C C . LYS A 1 88 ? 10.322 8.796 -14.016 1.00 83.31 88 LYS A C 1
ATOM 705 O O . LYS A 1 88 ? 9.378 8.256 -14.582 1.00 83.31 88 LYS A O 1
ATOM 710 N N . THR A 1 89 ? 11.305 8.082 -13.475 1.00 81.88 89 THR A N 1
ATOM 711 C CA . THR A 1 89 ? 11.383 6.615 -13.494 1.00 81.88 89 THR A CA 1
ATOM 712 C C . THR A 1 89 ? 10.988 5.969 -12.164 1.00 81.88 89 THR A C 1
ATOM 714 O O . THR A 1 89 ? 10.870 4.744 -12.096 1.00 81.88 89 THR A O 1
ATOM 717 N N . TYR A 1 90 ? 10.759 6.756 -11.108 1.00 79.69 90 TYR A N 1
ATOM 718 C CA . TYR A 1 90 ? 10.521 6.247 -9.761 1.00 79.69 90 TYR A CA 1
ATOM 719 C C . TYR A 1 90 ? 9.019 6.082 -9.469 1.00 79.69 90 TYR A C 1
ATOM 721 O O . TYR A 1 90 ? 8.266 7.043 -9.630 1.00 79.69 90 TYR A O 1
ATOM 729 N N . PRO A 1 91 ? 8.548 4.902 -9.018 1.00 83.44 91 PRO A N 1
ATOM 730 C CA . PRO A 1 91 ? 7.147 4.700 -8.662 1.00 83.44 91 PRO A CA 1
ATOM 731 C C . PRO A 1 91 ? 6.814 5.372 -7.327 1.00 83.44 91 PRO A C 1
ATOM 733 O O . PRO A 1 91 ? 7.393 5.028 -6.288 1.00 83.44 91 PRO A O 1
ATOM 736 N N . ILE A 1 92 ? 5.852 6.293 -7.373 1.00 87.44 92 ILE A N 1
ATOM 737 C CA . ILE A 1 92 ? 5.399 7.103 -6.235 1.00 87.44 92 ILE A CA 1
ATOM 738 C C . ILE A 1 92 ? 4.075 6.603 -5.649 1.00 87.44 92 ILE A C 1
ATOM 740 O O . ILE A 1 92 ? 3.900 6.648 -4.438 1.00 87.44 92 ILE A O 1
ATOM 744 N N . CYS A 1 93 ? 3.179 6.068 -6.482 1.00 90.62 93 CYS A N 1
ATOM 745 C CA . CYS A 1 93 ? 1.859 5.587 -6.075 1.00 90.62 93 CYS A CA 1
ATOM 746 C C . CYS A 1 93 ? 1.343 4.462 -6.985 1.00 90.62 93 CYS A C 1
ATOM 748 O O . CYS A 1 93 ? 1.901 4.188 -8.052 1.00 90.62 93 CYS A O 1
ATOM 750 N N . GLY A 1 94 ? 0.256 3.819 -6.555 1.00 90.44 94 GLY A N 1
ATOM 751 C CA . GLY A 1 94 ? -0.536 2.896 -7.368 1.00 90.44 94 GLY A CA 1
ATOM 752 C C . GLY A 1 94 ? -1.809 3.532 -7.940 1.00 90.44 94 GLY A C 1
ATOM 753 O O . GLY A 1 94 ? -2.180 4.659 -7.599 1.00 90.44 94 GLY A O 1
ATOM 754 N N . GLY A 1 95 ? -2.502 2.777 -8.785 1.00 91.69 95 GLY A N 1
ATOM 755 C CA . GLY A 1 95 ? -3.830 3.104 -9.298 1.00 91.69 95 GLY A CA 1
ATOM 756 C C . GLY A 1 95 ? -4.480 1.905 -9.987 1.00 91.69 95 GLY A C 1
ATOM 757 O O . GLY A 1 95 ? -3.873 0.835 -10.072 1.00 91.69 95 GLY A O 1
ATOM 758 N N . SER A 1 96 ? -5.708 2.075 -10.477 1.00 94.25 96 SER A N 1
ATOM 759 C CA . SER A 1 96 ? -6.458 1.014 -11.160 1.00 94.25 96 SER A CA 1
ATOM 760 C C . SER A 1 96 ? -7.146 1.492 -12.436 1.00 94.25 96 SER A C 1
ATOM 762 O O . SER A 1 96 ? -7.804 2.523 -12.421 1.00 94.25 96 SER A O 1
ATOM 764 N N . VAL A 1 97 ? -7.049 0.742 -13.533 1.00 91.38 97 VAL A N 1
ATOM 765 C CA . VAL A 1 97 ? -7.861 0.957 -14.740 1.00 91.38 97 VAL A CA 1
ATOM 766 C C . VAL A 1 97 ? -9.306 0.586 -14.428 1.00 91.38 97 VAL A C 1
ATOM 768 O O . VAL A 1 97 ? -9.587 -0.564 -14.107 1.00 91.38 97 VAL A O 1
ATOM 771 N N . ILE A 1 98 ? -10.220 1.550 -14.525 1.00 93.31 98 ILE A N 1
ATOM 772 C CA . ILE A 1 98 ? -11.654 1.327 -14.277 1.00 93.31 98 ILE A CA 1
ATOM 773 C C . ILE A 1 98 ? -12.479 1.371 -15.565 1.00 93.31 98 ILE A C 1
ATOM 775 O O . ILE A 1 98 ? -13.563 0.801 -15.620 1.00 93.31 98 ILE A O 1
ATOM 779 N N . THR A 1 99 ? -11.967 2.008 -16.621 1.00 90.12 99 THR A N 1
ATOM 780 C CA . THR A 1 99 ? -12.538 1.961 -17.976 1.00 90.12 99 THR A CA 1
ATOM 781 C C . THR A 1 99 ? -11.430 2.110 -19.024 1.00 90.12 99 THR A C 1
ATOM 783 O O . THR A 1 99 ? -10.263 2.300 -18.688 1.00 90.12 99 THR A O 1
ATOM 786 N N . ALA A 1 100 ? -11.791 2.110 -20.310 1.00 89.12 100 ALA A N 1
ATOM 787 C CA . ALA A 1 100 ? -10.845 2.373 -21.392 1.00 89.12 100 ALA A CA 1
ATOM 788 C C . ALA A 1 100 ? -10.151 3.752 -21.311 1.00 89.12 100 ALA A C 1
ATOM 790 O O . ALA A 1 100 ? -9.054 3.886 -21.862 1.00 89.12 100 ALA A O 1
ATOM 791 N N . LEU A 1 101 ? -10.768 4.733 -20.638 1.00 89.94 101 LEU A N 1
ATOM 792 C CA . LEU A 1 101 ? -10.311 6.130 -20.559 1.00 89.94 101 LEU A CA 1
ATOM 793 C C . LEU A 1 101 ? -10.008 6.600 -19.131 1.00 89.94 101 LEU A C 1
ATOM 795 O O . LEU A 1 101 ? -9.380 7.635 -18.951 1.00 89.94 101 LEU A O 1
ATOM 799 N N . TRP A 1 102 ? -10.455 5.856 -18.116 1.00 89.50 102 TRP A N 1
ATOM 800 C CA . TRP A 1 102 ? -10.419 6.306 -16.729 1.00 89.50 102 TRP A CA 1
ATOM 801 C C . TRP A 1 102 ? -9.578 5.360 -15.853 1.00 89.50 102 TRP A C 1
ATOM 803 O O . TRP A 1 102 ? -9.811 4.150 -15.810 1.00 89.50 102 TRP A O 1
ATOM 813 N N . LEU A 1 103 ? -8.615 5.942 -15.135 1.00 90.12 103 LEU A N 1
ATOM 814 C CA . LEU A 1 103 ? -7.864 5.376 -14.014 1.00 90.12 103 LEU A CA 1
ATOM 815 C C . LEU A 1 103 ? -8.371 5.904 -12.665 1.00 90.12 103 LEU A C 1
ATOM 817 O O . LEU A 1 103 ? -8.760 7.056 -12.548 1.00 90.12 103 LEU A O 1
ATOM 821 N N . LEU A 1 104 ? -8.279 5.090 -11.624 1.00 90.56 104 LEU A N 1
ATOM 822 C CA . LEU A 1 104 ? -8.595 5.425 -10.243 1.00 90.56 104 LEU A CA 1
ATOM 823 C C . LEU A 1 104 ? -7.306 5.524 -9.418 1.00 90.56 104 LEU A C 1
ATOM 825 O O . LEU A 1 104 ? -6.524 4.576 -9.393 1.00 90.56 104 LEU A O 1
ATOM 829 N N . THR A 1 105 ? -7.087 6.632 -8.706 1.00 91.94 105 THR A N 1
ATOM 830 C CA . THR A 1 105 ? -5.995 6.767 -7.723 1.00 91.94 105 THR A CA 1
ATOM 831 C C . THR A 1 105 ? -6.381 7.681 -6.551 1.00 91.94 105 THR A C 1
ATOM 833 O O . THR A 1 105 ? -7.414 8.358 -6.580 1.00 91.94 105 THR A O 1
ATOM 836 N N . ALA A 1 106 ? -5.556 7.706 -5.503 1.00 88.50 106 ALA A N 1
ATOM 837 C CA . ALA A 1 106 ? -5.731 8.593 -4.359 1.00 88.50 106 ALA A CA 1
ATOM 838 C C . ALA A 1 106 ? -5.313 10.033 -4.708 1.00 88.50 106 ALA A C 1
ATOM 840 O O . ALA A 1 106 ? -4.243 10.250 -5.267 1.00 88.50 106 ALA A O 1
ATOM 841 N N . ALA A 1 107 ? -6.105 11.044 -4.329 1.00 88.75 107 ALA A N 1
ATOM 842 C CA . ALA A 1 107 ? -5.790 12.442 -4.664 1.00 88.75 107 ALA A CA 1
ATOM 843 C C . ALA A 1 107 ? -4.424 12.935 -4.142 1.00 88.75 107 ALA A C 1
ATOM 845 O O . ALA A 1 107 ? -3.762 13.719 -4.819 1.00 88.75 107 ALA A O 1
ATOM 846 N N . HIS A 1 108 ? -3.970 12.460 -2.975 1.00 88.56 108 HIS A N 1
ATOM 847 C CA . HIS A 1 108 ? -2.667 12.851 -2.418 1.00 88.56 108 HIS A CA 1
ATOM 848 C C . HIS A 1 108 ? -1.476 12.347 -3.252 1.00 88.56 108 HIS A C 1
ATOM 850 O O . HIS A 1 108 ? -0.362 12.824 -3.074 1.00 88.56 108 HIS A O 1
ATOM 856 N N . CYS A 1 109 ? -1.695 11.403 -4.173 1.00 87.75 109 CYS A N 1
ATOM 857 C CA . CYS A 1 109 ? -0.669 10.957 -5.115 1.00 87.75 109 CYS A CA 1
ATOM 858 C C . CYS A 1 109 ? -0.359 11.994 -6.203 1.00 87.75 109 CYS A C 1
ATOM 860 O O . CYS A 1 109 ? 0.579 11.803 -6.972 1.00 87.75 109 CYS A O 1
ATOM 862 N N . LEU A 1 110 ? -1.162 13.057 -6.297 1.00 82.94 110 LEU A N 1
ATOM 863 C CA . LEU A 1 110 ? -1.145 14.024 -7.398 1.00 82.94 110 LEU A CA 1
ATOM 864 C C . LEU A 1 110 ? -0.977 15.446 -6.894 1.00 82.94 110 LEU A C 1
ATOM 866 O O . LEU A 1 110 ? -0.297 16.258 -7.512 1.00 82.94 110 LEU A O 1
ATOM 870 N N . LEU A 1 111 ? -1.596 15.737 -5.755 1.00 74.06 111 LEU A N 1
ATOM 871 C CA . LEU A 1 111 ? -1.440 16.995 -5.057 1.00 74.06 111 LEU A CA 1
ATOM 872 C C . LEU A 1 111 ? -0.374 16.797 -3.980 1.00 74.06 111 LEU A C 1
ATOM 874 O O . LEU A 1 111 ? -0.681 16.351 -2.875 1.00 74.06 111 LEU A O 1
ATOM 878 N N . ARG A 1 112 ? 0.879 17.157 -4.280 1.00 63.31 112 ARG A N 1
ATOM 879 C CA . ARG A 1 112 ? 1.812 17.538 -3.213 1.00 63.31 112 ARG A CA 1
ATOM 880 C C . ARG A 1 112 ? 1.323 18.879 -2.674 1.00 63.31 112 ARG A C 1
ATOM 882 O O . ARG A 1 112 ? 1.754 19.926 -3.140 1.00 63.31 112 ARG A O 1
ATOM 889 N N . TYR A 1 113 ? 0.382 18.863 -1.735 1.00 52.34 113 TYR A N 1
ATOM 890 C CA . TYR A 1 113 ? 0.229 20.025 -0.872 1.00 52.34 113 TYR A CA 1
ATOM 891 C C . TYR A 1 113 ? 1.486 20.064 -0.008 1.00 52.34 113 TYR A C 1
ATOM 893 O O . TYR A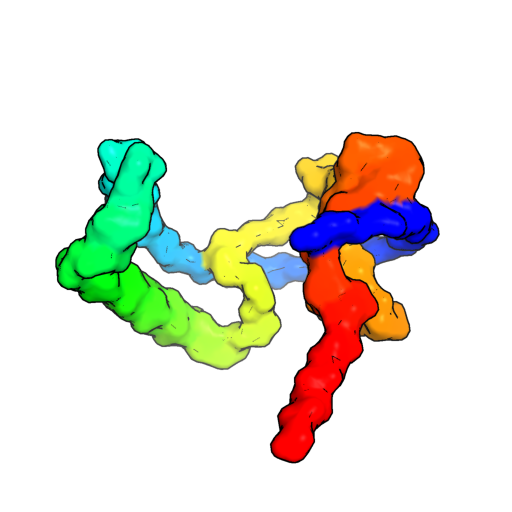 1 113 ? 1.620 19.285 0.936 1.00 52.34 113 TYR A O 1
ATOM 901 N N . GLU A 1 114 ? 2.427 20.945 -0.349 1.00 52.97 114 GLU A N 1
ATOM 902 C CA . GLU A 1 114 ? 3.271 21.498 0.695 1.00 52.97 114 GLU A CA 1
ATOM 903 C C . GLU A 1 114 ? 2.320 22.205 1.653 1.00 52.97 114 GLU A C 1
ATOM 905 O O . GLU A 1 114 ? 1.809 23.286 1.371 1.00 52.97 114 GLU A O 1
ATOM 910 N N . ILE A 1 115 ? 2.042 21.578 2.794 1.00 53.66 115 ILE A N 1
ATOM 911 C CA . ILE A 1 115 ? 1.777 22.391 3.968 1.00 53.66 115 ILE A CA 1
ATOM 912 C C . ILE A 1 115 ? 3.143 22.977 4.317 1.00 53.66 115 ILE A C 1
ATOM 914 O O . ILE A 1 115 ? 3.892 22.410 5.112 1.00 53.66 115 ILE A O 1
ATOM 918 N N . SER A 1 116 ? 3.496 24.084 3.659 1.00 46.69 116 SER A N 1
ATOM 919 C CA . SER A 1 116 ? 4.392 25.058 4.260 1.00 46.69 116 SER A CA 1
ATOM 920 C C . SER A 1 116 ? 3.653 25.501 5.519 1.00 46.69 116 SER A C 1
ATOM 922 O O . SER A 1 116 ? 2.699 26.276 5.453 1.00 46.69 116 SER A O 1
ATOM 924 N N . TYR A 1 117 ? 3.984 24.883 6.653 1.00 49.72 117 TYR A N 1
ATOM 925 C CA . TYR A 1 117 ? 3.605 25.437 7.941 1.00 49.72 117 TYR A CA 1
ATOM 926 C C . TYR A 1 117 ? 4.114 26.884 7.944 1.00 49.72 117 TYR A C 1
ATOM 928 O O . TYR A 1 117 ? 5.290 27.113 7.654 1.00 49.72 117 TYR A O 1
ATOM 936 N N . LEU A 1 118 ? 3.188 27.824 8.157 1.00 41.78 118 LEU A N 1
ATOM 937 C CA . LEU A 1 118 ? 3.482 29.210 8.520 1.00 41.78 118 LEU A CA 1
ATOM 938 C C . LEU A 1 118 ? 4.514 29.268 9.652 1.00 41.78 118 LEU A C 1
ATOM 940 O O . LEU A 1 118 ? 4.419 28.410 10.563 1.00 41.78 118 LEU A O 1
#

Solvent-accessible surface area (backbone atoms only — not comparable to full-atom values): 7735 Å² total; per-residue (Å²): 112,74,50,70,57,82,92,86,90,92,89,89,90,82,94,79,86,73,56,84,77,91,53,64,68,62,52,56,55,46,62,79,31,62,92,46,46,68,62,52,62,65,34,68,68,50,46,51,51,52,51,50,53,49,50,57,48,48,65,74,43,67,92,58,90,70,88,67,79,61,53,76,94,78,54,59,87,80,43,72,37,66,40,78,40,58,60,90,91,45,77,76,41,64,34,34,54,78,51,102,70,39,30,44,31,58,39,71,77,73,51,81,73,75,78,73,76,128

Organism: NCBI:t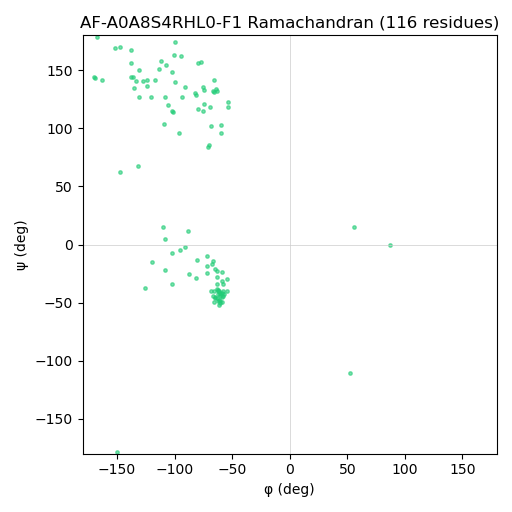xid348720

pLDDT: mean 78.18, std 18.39, range [30.14, 97.31]

Secondary structure (DSSP, 8-state):
-EE--------------------HHHHHHHHHTGGGHHHHHTSHHHHHHHHHHHHHHHHHHTT---SSSS-----TTTSTTEEEEEETTEEEEEEEE-SSS-EEEEGGGT--------